Protein AF-A0A0F9C1W2-F1 (afdb_monomer_lite)

Radius of gyration: 12.8 Å; chains: 1; bounding box: 29×26×29 Å

Organism: NCBI:txid412755

Sequence (92 aa):
MKIHWNSLLAKIILPRKFIAITLGKHVCIKRKPEEFLSDRQRERLLKHEAKHVEQYQQYGFFGFLIRYIKYHRQDGYLHNPFEVEARKAEGA

Structure (mmCIF, N/CA/C/O backbone):
data_AF-A0A0F9C1W2-F1
#
_entry.id   AF-A0A0F9C1W2-F1
#
loop_
_atom_site.group_PDB
_atom_site.id
_atom_site.type_symbol
_atom_site.label_atom_id
_atom_site.label_alt_id
_atom_site.label_comp_id
_atom_site.label_asym_id
_atom_site.label_entity_id
_atom_site.label_seq_id
_atom_site.pdbx_PDB_ins_code
_atom_site.Cartn_x
_atom_site.Cartn_y
_atom_site.Car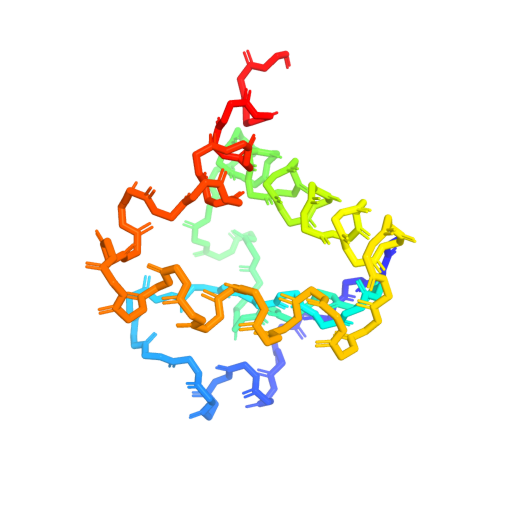tn_z
_atom_site.occupancy
_atom_site.B_iso_or_equiv
_atom_site.auth_seq_id
_atom_site.auth_comp_id
_atom_site.auth_asym_id
_atom_site.auth_atom_id
_atom_site.pdbx_PDB_model_num
ATOM 1 N N . MET A 1 1 ? 2.942 -11.053 0.915 1.00 90.56 1 MET A N 1
ATOM 2 C CA . MET A 1 1 ? 2.578 -10.059 -0.120 1.00 90.56 1 MET A CA 1
ATOM 3 C C . MET A 1 1 ? 2.560 -10.736 -1.490 1.00 90.56 1 MET A C 1
ATOM 5 O O . MET A 1 1 ? 3.433 -11.557 -1.734 1.00 90.56 1 MET A O 1
ATOM 9 N N . LYS A 1 2 ? 1.574 -10.458 -2.354 1.00 93.19 2 LYS A N 1
ATOM 10 C CA . LYS A 1 2 ? 1.495 -10.958 -3.744 1.00 93.19 2 LYS A CA 1
ATOM 11 C C . LYS A 1 2 ? 1.480 -9.776 -4.714 1.00 93.19 2 LYS A C 1
ATOM 13 O O . LYS A 1 2 ? 0.593 -8.935 -4.598 1.00 93.19 2 LYS A O 1
ATOM 18 N N . ILE A 1 3 ? 2.419 -9.729 -5.657 1.00 92.75 3 ILE A N 1
ATOM 19 C CA . ILE A 1 3 ? 2.578 -8.602 -6.588 1.00 92.75 3 ILE A CA 1
ATOM 20 C C . ILE A 1 3 ? 1.973 -8.948 -7.950 1.00 92.75 3 ILE A C 1
ATOM 22 O O . ILE A 1 3 ? 2.229 -10.017 -8.498 1.00 92.75 3 ILE A O 1
ATOM 26 N N . HI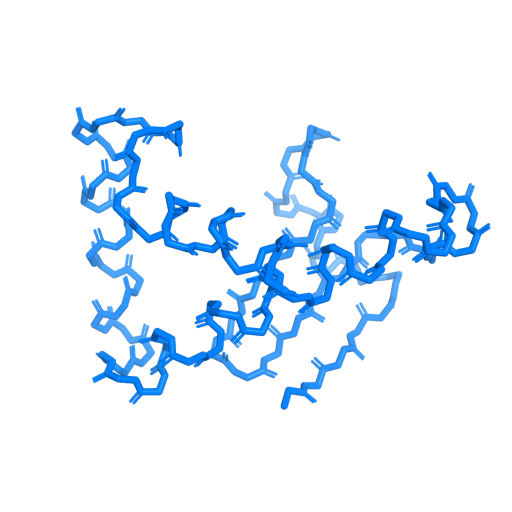S A 1 4 ? 1.187 -8.022 -8.491 1.00 92.00 4 HIS A N 1
ATOM 27 C CA . HIS A 1 4 ? 0.551 -8.096 -9.802 1.00 92.00 4 HIS A CA 1
ATOM 28 C C . HIS A 1 4 ? 1.123 -6.992 -10.684 1.00 92.00 4 HIS A C 1
ATOM 30 O O . HIS A 1 4 ? 0.751 -5.820 -10.562 1.00 92.00 4 HIS A O 1
ATOM 36 N N . TRP A 1 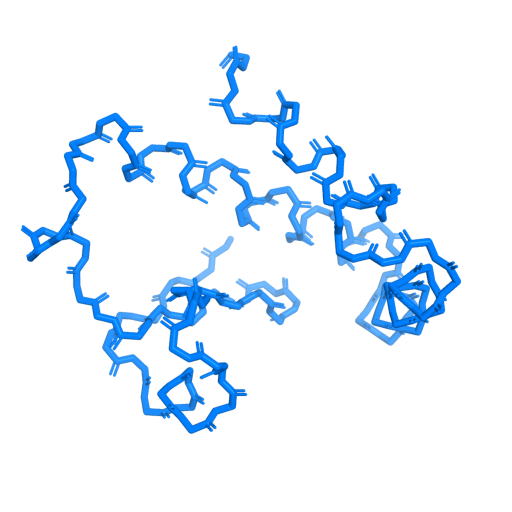5 ? 2.048 -7.371 -11.559 1.00 89.12 5 TRP A N 1
ATOM 37 C CA . TRP A 1 5 ? 2.661 -6.467 -12.526 1.00 89.12 5 TRP A CA 1
ATOM 38 C C . TRP A 1 5 ? 1.708 -6.144 -13.675 1.00 89.12 5 TRP A C 1
ATOM 40 O O . TRP A 1 5 ? 0.896 -6.979 -14.067 1.00 89.12 5 TRP A O 1
ATOM 50 N N . ASN A 1 6 ? 1.845 -4.946 -14.252 1.00 87.69 6 ASN A N 1
ATOM 51 C CA . ASN A 1 6 ? 1.062 -4.506 -15.412 1.00 87.69 6 ASN A CA 1
ATOM 52 C C . ASN A 1 6 ? -0.467 -4.634 -15.206 1.00 87.69 6 ASN A C 1
ATOM 54 O O . ASN A 1 6 ? -1.211 -4.964 -16.129 1.00 87.69 6 ASN A O 1
ATOM 58 N N . SER A 1 7 ? -0.938 -4.382 -13.981 1.00 88.12 7 SER A N 1
ATOM 59 C CA . SER A 1 7 ? -2.329 -4.613 -13.587 1.00 88.12 7 SER A CA 1
ATOM 60 C C . SER A 1 7 ? -3.288 -3.644 -14.286 1.00 88.12 7 SER A C 1
ATOM 62 O O . SER A 1 7 ? -3.176 -2.423 -14.145 1.00 88.12 7 SER A O 1
ATOM 64 N N . LEU A 1 8 ? -4.272 -4.190 -15.010 1.00 85.12 8 LEU A N 1
ATOM 65 C CA . LEU A 1 8 ? -5.352 -3.412 -15.633 1.00 85.12 8 LEU A CA 1
ATOM 66 C C . LEU A 1 8 ? -6.163 -2.641 -14.586 1.00 85.12 8 LEU A C 1
ATOM 68 O O . LEU A 1 8 ? -6.477 -1.471 -14.789 1.00 85.12 8 LEU A O 1
ATOM 72 N N . LEU A 1 9 ? -6.417 -3.266 -13.434 1.00 85.62 9 LEU A N 1
ATOM 73 C CA . LEU A 1 9 ? -7.111 -2.646 -12.308 1.00 85.62 9 LEU A CA 1
ATOM 74 C C . LEU A 1 9 ? -6.382 -1.381 -11.840 1.00 85.62 9 LEU A C 1
ATOM 76 O O . LEU A 1 9 ? -6.985 -0.318 -11.712 1.00 85.62 9 LEU A O 1
ATOM 80 N N . ALA A 1 10 ? -5.063 -1.480 -11.648 1.00 85.50 10 ALA A N 1
ATOM 81 C CA . ALA A 1 10 ? -4.250 -0.341 -11.239 1.00 85.50 10 ALA A CA 1
ATOM 82 C C . ALA A 1 10 ? -4.291 0.783 -12.284 1.00 85.50 10 ALA A C 1
ATOM 84 O O . ALA A 1 10 ? -4.356 1.953 -11.918 1.00 85.50 10 ALA A O 1
ATOM 85 N N . LYS A 1 11 ? -4.292 0.452 -13.583 1.00 86.56 11 LYS A N 1
ATOM 86 C CA . LYS A 1 11 ? -4.368 1.448 -14.667 1.00 86.56 11 LYS A CA 1
ATOM 87 C C . LYS A 1 11 ? -5.679 2.230 -14.674 1.00 86.56 11 LYS A C 1
ATOM 89 O O . LYS A 1 11 ? -5.641 3.412 -14.999 1.00 86.56 11 LYS A O 1
ATOM 94 N N . ILE A 1 12 ? -6.787 1.586 -14.316 1.00 86.44 12 ILE A N 1
ATOM 95 C CA . ILE A 1 12 ? -8.122 2.196 -14.296 1.00 86.44 12 ILE A CA 1
ATOM 96 C C . ILE A 1 12 ? -8.319 3.052 -13.040 1.00 86.44 12 ILE A C 1
ATOM 98 O O . ILE A 1 12 ? -8.821 4.167 -13.131 1.00 86.44 12 ILE A O 1
ATOM 102 N N . ILE A 1 13 ? -7.922 2.544 -11.870 1.00 85.56 13 ILE A N 1
ATOM 103 C CA . ILE A 1 13 ? -8.282 3.156 -10.580 1.00 85.56 13 ILE A CA 1
ATOM 104 C C . ILE A 1 13 ? -7.308 4.261 -10.167 1.00 85.56 13 ILE A C 1
ATOM 106 O O . ILE A 1 13 ? -7.714 5.271 -9.595 1.00 85.56 13 ILE A O 1
ATOM 110 N N . LEU A 1 14 ? -6.011 4.085 -10.419 1.00 84.75 14 LEU A N 1
ATOM 111 C CA . LEU A 1 14 ? -5.019 5.031 -9.923 1.00 84.75 14 LEU A CA 1
ATOM 112 C C . LEU A 1 14 ? -4.889 6.244 -10.863 1.00 84.75 14 LEU A C 1
ATOM 114 O O . LEU A 1 14 ? -4.691 6.070 -12.070 1.00 84.75 14 LEU A O 1
ATOM 118 N N . PRO A 1 15 ? -4.834 7.480 -10.340 1.00 81.19 15 PRO A N 1
ATOM 119 C CA . PRO A 1 15 ? -4.439 8.658 -11.115 1.00 81.19 15 PRO A CA 1
ATOM 120 C C . PRO A 1 15 ? -3.014 8.521 -11.672 1.00 81.19 15 PRO A C 1
ATOM 122 O O . PRO A 1 15 ? -2.202 7.787 -11.112 1.00 81.19 15 PRO A O 1
ATOM 125 N N . ARG A 1 16 ? -2.659 9.255 -12.741 1.00 77.00 16 ARG A N 1
ATOM 126 C CA . ARG A 1 16 ? -1.326 9.185 -13.401 1.00 77.00 16 ARG A CA 1
ATOM 127 C C . ARG A 1 16 ? -0.126 9.261 -12.444 1.00 77.00 16 ARG A C 1
ATOM 129 O O . ARG A 1 16 ? 0.890 8.640 -12.715 1.00 77.00 16 ARG A O 1
ATOM 136 N N . LYS A 1 17 ? -0.278 9.993 -11.340 1.00 80.44 17 LYS A N 1
ATOM 137 C CA . LYS A 1 17 ? 0.746 10.256 -10.316 1.00 80.44 17 LYS A CA 1
ATOM 138 C C . LYS A 1 17 ? 1.100 9.023 -9.472 1.00 80.44 17 LYS A C 1
ATOM 140 O O . LYS A 1 17 ? 2.195 8.953 -8.935 1.00 80.44 17 LYS A O 1
ATOM 145 N N . PHE A 1 18 ? 0.170 8.077 -9.348 1.00 84.50 18 PHE A N 1
ATOM 146 C CA . PHE A 1 18 ? 0.310 6.896 -8.500 1.00 84.50 18 PHE A CA 1
ATOM 147 C C . PHE A 1 18 ? 0.636 5.668 -9.346 1.00 84.50 18 PHE A C 1
ATOM 149 O O . PHE A 1 18 ? 0.012 5.435 -10.392 1.00 84.50 18 PHE A O 1
ATOM 156 N N . ILE A 1 19 ? 1.602 4.885 -8.874 1.00 88.12 19 ILE A N 1
ATOM 157 C CA . ILE A 1 19 ? 2.194 3.761 -9.612 1.00 88.12 19 ILE A CA 1
ATOM 158 C C . ILE A 1 19 ? 1.729 2.391 -9.111 1.00 88.12 19 ILE A C 1
ATOM 160 O O . ILE A 1 19 ? 1.684 1.443 -9.901 1.00 88.12 19 ILE A O 1
ATOM 164 N N . ALA A 1 20 ? 1.349 2.302 -7.839 1.00 92.00 20 ALA A N 1
ATOM 165 C CA . ALA A 1 20 ? 0.989 1.072 -7.156 1.00 92.00 20 ALA A CA 1
ATOM 166 C C . ALA A 1 20 ? -0.185 1.302 -6.194 1.00 92.00 20 ALA A C 1
ATOM 168 O O . ALA A 1 20 ? -0.484 2.435 -5.815 1.00 92.00 20 ALA A O 1
ATOM 169 N N . ILE A 1 21 ? -0.898 0.220 -5.889 1.00 92.50 21 ILE A N 1
ATOM 170 C CA . ILE A 1 21 ? -1.955 0.178 -4.881 1.00 92.50 21 ILE A CA 1
ATOM 171 C C . ILE A 1 21 ? -1.897 -1.155 -4.149 1.00 92.50 21 ILE A C 1
ATOM 173 O O . ILE A 1 21 ? -1.841 -2.215 -4.783 1.00 92.50 21 ILE A O 1
ATOM 177 N N . THR A 1 22 ? -1.982 -1.100 -2.824 1.00 95.25 22 THR A N 1
ATOM 178 C CA . THR A 1 22 ? -2.121 -2.282 -1.975 1.00 95.25 22 THR A CA 1
ATOM 179 C C . THR A 1 22 ? -3.566 -2.471 -1.525 1.00 95.25 22 THR A C 1
ATOM 181 O O . THR A 1 22 ? -4.208 -1.564 -0.997 1.00 95.25 22 THR A O 1
ATOM 184 N N . LEU A 1 23 ? -4.076 -3.687 -1.716 1.00 93.94 23 LEU A N 1
ATOM 185 C CA . LEU A 1 23 ? -5.389 -4.143 -1.267 1.00 93.94 23 LEU A CA 1
ATOM 186 C C . LEU A 1 23 ? -5.220 -5.460 -0.501 1.00 93.94 23 LEU A C 1
ATOM 188 O O . LEU A 1 23 ? -5.015 -6.533 -1.083 1.00 93.94 23 LEU A O 1
ATOM 192 N N . GLY A 1 24 ? -5.282 -5.387 0.829 1.00 93.88 24 GLY A N 1
ATOM 193 C CA . GLY A 1 24 ? -5.024 -6.530 1.699 1.00 93.88 24 GLY A CA 1
ATOM 194 C C . GLY A 1 24 ? -3.591 -7.035 1.530 1.00 93.88 24 GLY A C 1
ATOM 195 O O . GLY A 1 24 ? -2.636 -6.351 1.870 1.00 93.88 24 GLY A O 1
ATOM 196 N N . LYS A 1 25 ? -3.434 -8.241 0.973 1.00 94.75 25 LYS A N 1
ATOM 197 C CA . LYS A 1 25 ? -2.118 -8.846 0.678 1.00 94.75 25 LYS A CA 1
ATOM 198 C C . LYS A 1 25 ? -1.658 -8.672 -0.772 1.00 94.75 25 LYS A C 1
ATOM 200 O O . LYS A 1 25 ? -0.603 -9.207 -1.124 1.00 94.75 25 LYS A O 1
ATOM 205 N N . HIS A 1 26 ? -2.466 -8.028 -1.613 1.00 94.81 26 HIS A N 1
ATOM 206 C CA . HIS A 1 26 ? -2.248 -7.904 -3.052 1.00 94.81 26 HIS A CA 1
ATOM 207 C C . HIS A 1 26 ? -1.749 -6.502 -3.391 1.00 94.81 26 HIS A C 1
ATOM 209 O O . HIS A 1 26 ? -2.404 -5.524 -3.052 1.00 94.81 26 HIS A O 1
ATOM 215 N N . VAL A 1 27 ? -0.632 -6.417 -4.107 1.00 94.44 27 VAL A N 1
ATOM 216 C CA . VAL A 1 27 ? -0.058 -5.162 -4.604 1.00 94.44 27 VAL 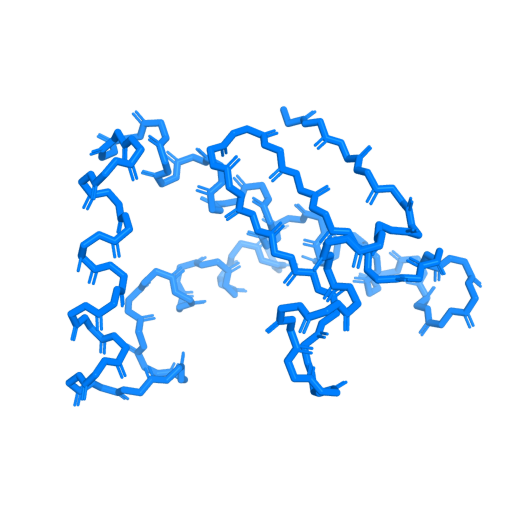A CA 1
ATOM 217 C C . VAL A 1 27 ? -0.223 -5.141 -6.112 1.00 94.44 27 VAL A C 1
ATOM 219 O O . VAL A 1 27 ? 0.291 -6.021 -6.799 1.00 94.44 27 VAL A O 1
ATOM 222 N N . CYS A 1 28 ? -0.963 -4.174 -6.640 1.00 93.38 28 CYS A N 1
ATOM 223 C CA . CYS A 1 28 ? -1.190 -4.020 -8.073 1.00 93.38 28 CYS A CA 1
ATOM 224 C C . CYS A 1 28 ? -0.384 -2.836 -8.598 1.00 93.38 28 CYS A C 1
ATOM 226 O O . CYS A 1 28 ? -0.593 -1.707 -8.162 1.00 93.38 28 CYS A O 1
ATOM 228 N N . ILE A 1 29 ? 0.503 -3.084 -9.561 1.00 91.00 29 ILE A N 1
ATOM 229 C CA . ILE A 1 29 ? 1.416 -2.072 -10.103 1.00 91.00 29 ILE A CA 1
ATOM 230 C C . ILE A 1 29 ? 1.080 -1.841 -11.576 1.00 91.00 29 ILE A C 1
ATOM 232 O O . ILE A 1 29 ? 0.917 -2.785 -12.351 1.00 91.00 29 ILE A O 1
ATOM 236 N N . LYS A 1 30 ? 0.941 -0.571 -11.972 1.00 86.56 30 LYS A N 1
ATOM 237 C CA . LYS A 1 30 ? 0.480 -0.171 -13.316 1.00 86.56 30 LYS A CA 1
ATOM 238 C C . LYS A 1 30 ? 1.379 -0.628 -14.461 1.00 86.56 30 LYS A C 1
ATOM 240 O O . LYS A 1 30 ? 0.887 -0.854 -15.564 1.00 86.56 30 LYS A O 1
ATOM 245 N N . ARG A 1 31 ? 2.686 -0.670 -14.222 1.00 81.69 31 ARG A N 1
ATOM 246 C CA . ARG A 1 31 ? 3.744 -0.928 -15.208 1.00 81.69 31 ARG A CA 1
ATOM 247 C C . ARG A 1 31 ? 4.791 -1.850 -14.593 1.00 81.69 31 ARG A C 1
ATOM 249 O O . ARG A 1 31 ? 4.801 -2.025 -13.375 1.00 81.69 31 ARG A O 1
ATOM 256 N N . LYS A 1 32 ? 5.658 -2.441 -15.410 1.00 72.94 32 LYS A N 1
ATOM 257 C CA . LYS A 1 32 ? 6.765 -3.250 -14.891 1.00 72.94 32 LYS A CA 1
ATOM 258 C C . LYS A 1 32 ? 7.875 -2.332 -14.363 1.00 72.94 32 LYS A C 1
ATOM 260 O O . LYS A 1 32 ? 8.261 -1.422 -15.088 1.00 72.94 32 LYS A O 1
ATOM 265 N N . PRO A 1 33 ? 8.376 -2.506 -13.130 1.00 66.88 33 PRO A N 1
ATOM 266 C CA . PRO A 1 33 ? 9.341 -1.593 -12.526 1.00 66.88 33 PRO A CA 1
ATOM 267 C C . PRO A 1 33 ? 10.618 -1.471 -13.333 1.00 66.88 33 PRO A C 1
ATOM 269 O O . PRO A 1 33 ? 11.218 -0.40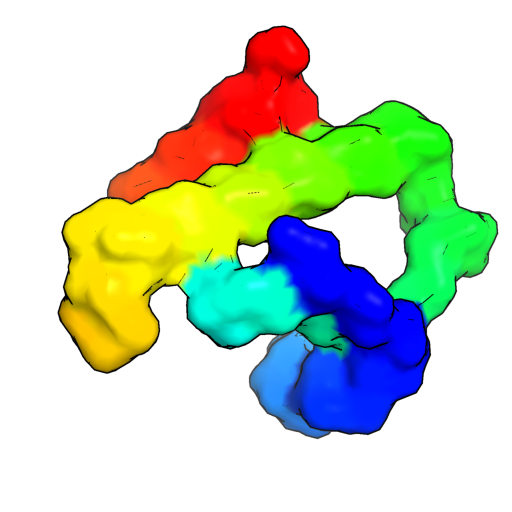6 -13.328 1.00 66.88 33 PRO A O 1
ATOM 272 N N . GLU A 1 34 ? 11.031 -2.542 -14.013 1.00 68.56 34 GLU A N 1
ATOM 273 C CA . GLU A 1 34 ? 12.216 -2.533 -14.876 1.00 68.56 34 GLU A CA 1
ATOM 274 C C . GLU A 1 34 ? 12.132 -1.456 -15.971 1.00 68.56 34 GLU A C 1
ATOM 276 O O . GLU A 1 34 ? 13.156 -0.981 -16.446 1.00 68.56 34 GLU A O 1
ATOM 281 N N . GLU A 1 35 ? 10.921 -1.031 -16.343 1.00 72.00 35 GLU A N 1
ATOM 282 C CA . GLU A 1 35 ? 10.687 -0.031 -17.387 1.00 72.00 35 GLU A CA 1
ATOM 283 C C . GLU A 1 35 ? 10.822 1.417 -16.882 1.00 72.00 35 GLU A C 1
ATOM 285 O O . GLU A 1 35 ? 10.855 2.335 -17.700 1.00 72.00 35 GLU A O 1
ATOM 290 N N . PHE A 1 36 ? 10.828 1.666 -15.562 1.00 73.62 36 PHE A N 1
ATOM 291 C CA . PHE A 1 36 ? 10.743 3.044 -15.045 1.00 73.62 36 PHE A CA 1
ATOM 292 C C . PHE A 1 36 ? 11.324 3.303 -13.644 1.00 73.62 36 PHE A C 1
ATOM 294 O O . PHE A 1 36 ? 11.314 4.452 -13.204 1.00 73.62 36 PHE A O 1
ATOM 301 N N . LEU A 1 37 ? 11.820 2.290 -12.927 1.00 82.88 37 LEU A N 1
ATOM 302 C CA . LEU A 1 37 ? 12.424 2.431 -11.599 1.00 82.88 37 LEU A CA 1
ATOM 303 C C . LEU A 1 37 ? 13.816 1.796 -11.576 1.00 82.88 37 LEU A C 1
ATOM 305 O O . LEU A 1 37 ? 13.986 0.635 -11.953 1.00 82.88 37 LEU A O 1
ATOM 309 N N . SER A 1 38 ? 14.791 2.534 -11.040 1.00 87.38 38 SER A N 1
ATOM 310 C CA . SER A 1 38 ? 16.077 1.955 -10.630 1.00 87.38 38 SER A CA 1
ATOM 311 C C . SER A 1 38 ? 15.880 0.902 -9.534 1.00 87.38 38 SER A C 1
ATOM 313 O O . SER A 1 38 ? 14.867 0.918 -8.828 1.00 87.38 38 SER A O 1
ATOM 315 N N . ASP A 1 39 ? 16.859 0.017 -9.335 1.00 87.44 39 ASP A N 1
ATOM 316 C CA . ASP A 1 39 ? 16.770 -1.048 -8.324 1.00 87.44 39 ASP A CA 1
ATOM 317 C C . ASP A 1 39 ? 16.499 -0.495 -6.918 1.00 87.44 39 ASP A C 1
ATOM 319 O O . ASP A 1 39 ? 15.636 -1.001 -6.202 1.00 87.44 39 ASP A O 1
ATOM 323 N N . ARG A 1 40 ? 17.128 0.632 -6.564 1.00 87.62 40 ARG A N 1
ATOM 324 C CA . ARG A 1 40 ? 16.893 1.318 -5.284 1.00 87.62 40 ARG A CA 1
ATOM 325 C C . ARG A 1 40 ? 15.472 1.870 -5.162 1.00 87.62 40 ARG A C 1
ATOM 327 O O . ARG A 1 40 ? 14.867 1.802 -4.097 1.00 87.62 40 ARG A O 1
ATOM 334 N N . GLN A 1 41 ? 14.924 2.443 -6.234 1.00 88.62 41 GLN A N 1
ATOM 335 C CA . GLN A 1 41 ? 13.543 2.940 -6.229 1.00 88.62 41 GLN A CA 1
ATOM 336 C C . GLN A 1 41 ? 12.536 1.790 -6.154 1.00 88.62 41 GLN A C 1
ATOM 338 O O . GLN A 1 41 ? 11.515 1.913 -5.481 1.00 88.62 41 GLN A O 1
ATOM 343 N N . ARG A 1 42 ? 12.840 0.665 -6.811 1.00 88.62 42 ARG A N 1
ATOM 344 C CA . ARG A 1 42 ? 12.045 -0.561 -6.731 1.00 88.62 42 ARG A CA 1
ATOM 345 C C . ARG A 1 42 ? 12.032 -1.109 -5.310 1.00 88.62 42 ARG A C 1
ATOM 347 O O . ARG A 1 42 ? 10.960 -1.408 -4.803 1.00 88.62 42 ARG A O 1
ATOM 354 N N . GLU A 1 43 ? 13.187 -1.190 -4.657 1.00 91.06 43 GLU A N 1
ATOM 355 C CA . GLU A 1 43 ? 13.283 -1.642 -3.267 1.00 91.06 43 GLU A CA 1
ATOM 356 C C . GLU A 1 43 ? 12.441 -0.766 -2.329 1.00 91.06 43 GLU A C 1
ATOM 358 O O . GLU A 1 43 ? 11.628 -1.287 -1.568 1.00 91.06 43 GLU A O 1
ATOM 36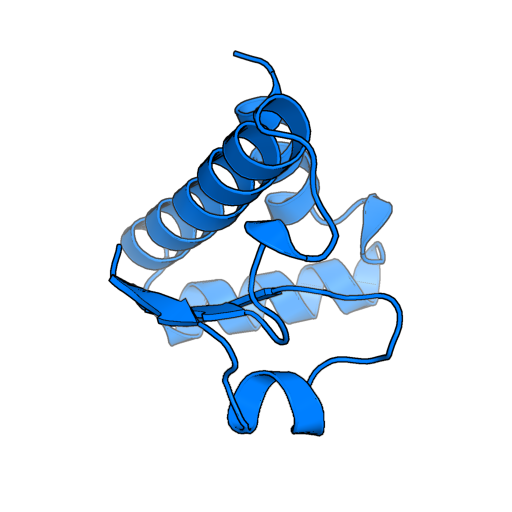3 N N . ARG A 1 44 ? 12.564 0.564 -2.442 1.00 92.69 44 ARG A N 1
ATOM 364 C CA . ARG A 1 44 ? 11.761 1.518 -1.659 1.00 92.69 44 ARG A CA 1
ATOM 365 C C . ARG A 1 44 ? 10.266 1.315 -1.861 1.00 92.69 44 ARG A C 1
ATOM 367 O O . ARG A 1 44 ? 9.537 1.201 -0.883 1.00 92.69 44 ARG A O 1
ATOM 374 N N . LEU A 1 45 ? 9.822 1.205 -3.114 1.00 92.06 45 LEU A N 1
ATOM 375 C CA . LEU A 1 45 ? 8.421 0.938 -3.430 1.00 92.06 45 LEU A CA 1
ATOM 376 C C . LEU A 1 45 ? 7.942 -0.365 -2.779 1.00 92.06 45 LEU A C 1
ATOM 378 O O . LEU A 1 45 ? 6.879 -0.397 -2.174 1.00 92.06 45 LEU A O 1
ATOM 382 N N . LEU A 1 46 ? 8.723 -1.442 -2.874 1.00 92.88 46 LEU A N 1
ATOM 383 C CA . LEU A 1 46 ? 8.338 -2.723 -2.284 1.00 92.88 46 LEU A CA 1
ATOM 384 C C . LEU A 1 46 ? 8.270 -2.661 -0.754 1.00 92.88 46 LEU A C 1
ATOM 386 O O . LEU A 1 46 ? 7.344 -3.234 -0.185 1.00 92.88 46 LEU A O 1
ATOM 390 N N . LYS A 1 47 ? 9.195 -1.949 -0.097 1.00 95.12 47 LYS A N 1
ATOM 391 C CA . LYS A 1 47 ? 9.150 -1.698 1.355 1.00 95.12 47 LYS A CA 1
ATOM 392 C C . LYS A 1 47 ? 7.909 -0.885 1.747 1.00 95.12 47 LYS A C 1
ATOM 394 O O . LYS A 1 47 ? 7.225 -1.239 2.704 1.00 95.12 47 LYS A O 1
ATOM 399 N N . HIS A 1 48 ? 7.578 0.143 0.967 1.00 95.88 48 HIS A N 1
ATOM 400 C CA . HIS A 1 48 ? 6.381 0.961 1.161 1.00 95.88 48 HIS A CA 1
ATOM 401 C C . HIS A 1 48 ? 5.097 0.118 1.086 1.00 95.88 48 HIS A C 1
ATOM 403 O O . HIS A 1 48 ? 4.300 0.091 2.021 1.00 95.88 48 HIS A O 1
ATOM 409 N N . GLU A 1 49 ? 4.914 -0.635 -0.000 1.00 95.38 49 GLU A N 1
ATOM 410 C CA . GLU A 1 49 ? 3.714 -1.456 -0.198 1.00 95.38 49 GLU A CA 1
ATOM 411 C C . GLU A 1 49 ? 3.637 -2.618 0.805 1.00 95.38 49 GLU A C 1
ATOM 413 O O . GLU A 1 49 ? 2.553 -2.968 1.277 1.00 95.38 49 GLU A O 1
ATOM 418 N N . ALA A 1 50 ? 4.781 -3.190 1.200 1.00 96.00 50 ALA A N 1
ATOM 419 C CA . ALA A 1 50 ? 4.833 -4.180 2.273 1.00 96.00 50 ALA A CA 1
ATOM 420 C C . ALA A 1 50 ? 4.292 -3.606 3.588 1.00 96.00 50 ALA A C 1
ATOM 422 O O . ALA A 1 50 ? 3.541 -4.293 4.285 1.00 96.00 50 ALA A O 1
ATOM 423 N N . LYS A 1 51 ? 4.573 -2.330 3.882 1.00 97.31 51 LYS A N 1
ATOM 424 C CA . LYS A 1 51 ? 4.045 -1.688 5.081 1.00 97.31 51 LYS A CA 1
ATOM 425 C C . LYS A 1 51 ? 2.525 -1.546 5.053 1.00 97.31 51 LYS A C 1
ATOM 427 O O . LYS A 1 51 ? 1.869 -1.786 6.064 1.00 97.31 51 LYS A O 1
ATOM 432 N N . HIS A 1 52 ? 1.937 -1.258 3.894 1.00 97.06 52 HIS A N 1
ATOM 433 C CA . HIS A 1 52 ? 0.481 -1.286 3.749 1.00 97.06 52 HIS A CA 1
ATOM 434 C C . HIS A 1 52 ? -0.104 -2.680 3.978 1.00 97.06 52 HIS A C 1
ATOM 436 O O . HIS A 1 52 ? -1.155 -2.801 4.606 1.00 97.06 52 HIS A O 1
ATOM 442 N N . VAL A 1 53 ? 0.574 -3.746 3.537 1.00 96.69 53 VAL A N 1
ATOM 443 C CA . VAL A 1 53 ? 0.142 -5.122 3.836 1.00 96.69 53 VAL A CA 1
ATOM 444 C C . VAL A 1 53 ? 0.128 -5.379 5.346 1.00 96.69 53 VAL A C 1
ATOM 446 O O . VAL A 1 53 ? -0.839 -5.955 5.842 1.00 96.69 53 VAL A O 1
ATOM 449 N N . GLU A 1 54 ? 1.149 -4.935 6.082 1.00 96.69 54 GLU A N 1
ATOM 450 C CA . GLU A 1 54 ? 1.177 -5.035 7.550 1.00 96.69 54 GLU A CA 1
ATOM 451 C C . GLU A 1 54 ? 0.028 -4.253 8.196 1.00 96.69 54 GLU A C 1
ATOM 453 O O . GLU A 1 54 ? -0.668 -4.775 9.064 1.00 96.69 54 GLU A O 1
ATOM 458 N N . GLN A 1 55 ? -0.240 -3.030 7.737 1.00 97.06 55 GLN A N 1
ATOM 459 C CA . GLN A 1 55 ? -1.352 -2.224 8.246 1.00 97.06 55 GLN A CA 1
ATOM 460 C C . GLN A 1 55 ? -2.709 -2.901 7.976 1.00 97.06 55 GLN A C 1
ATOM 462 O O . GLN A 1 55 ? -3.582 -2.922 8.847 1.00 97.06 55 GLN A O 1
ATOM 467 N N . TYR A 1 56 ? -2.885 -3.530 6.810 1.00 97.25 56 TYR A N 1
ATOM 468 C CA . TYR A 1 56 ? -4.055 -4.362 6.517 1.00 97.25 56 TYR A CA 1
ATOM 469 C C . TYR A 1 56 ? -4.153 -5.594 7.423 1.00 97.25 56 TYR A C 1
ATOM 471 O O . TYR A 1 56 ? -5.261 -5.989 7.784 1.00 97.25 56 TYR A O 1
ATOM 479 N N . GLN A 1 57 ? -3.029 -6.217 7.784 1.00 95.69 57 GLN A N 1
ATOM 480 C CA . GLN A 1 57 ? -3.007 -7.335 8.733 1.00 95.69 57 GLN A CA 1
ATOM 481 C C . GLN A 1 57 ? -3.376 -6.876 10.148 1.00 95.69 57 GLN A C 1
ATOM 483 O O . GLN A 1 57 ? -4.123 -7.571 10.831 1.00 95.69 57 GLN A O 1
ATOM 488 N N . GLN A 1 58 ? -2.916 -5.694 10.560 1.00 96.75 58 GLN A N 1
ATOM 489 C CA . GLN A 1 58 ? -3.171 -5.134 11.884 1.00 96.75 58 GLN A CA 1
ATOM 490 C C . GLN A 1 58 ? -4.619 -4.660 12.063 1.00 96.75 58 GLN A C 1
ATOM 492 O O . GLN A 1 58 ? -5.225 -4.899 13.105 1.00 96.75 58 GLN A O 1
ATOM 497 N N . TYR A 1 59 ? -5.184 -3.972 11.068 1.00 96.25 59 TYR A N 1
ATOM 498 C CA . TYR A 1 59 ? -6.507 -3.342 11.180 1.00 96.25 59 TYR A CA 1
ATOM 499 C C . TYR A 1 59 ? -7.619 -4.087 10.431 1.00 96.25 59 TYR A C 1
ATOM 501 O O . TYR A 1 59 ? -8.779 -3.671 10.484 1.00 96.25 59 TYR A O 1
ATOM 509 N N . GLY A 1 60 ? -7.291 -5.173 9.728 1.00 95.62 60 GLY A N 1
ATOM 510 C CA . GLY A 1 60 ? -8.208 -5.879 8.839 1.00 95.62 60 GLY A CA 1
ATOM 511 C C . GLY A 1 60 ? -8.515 -5.098 7.555 1.00 95.62 60 GLY A C 1
ATOM 512 O O . GLY A 1 60 ? -8.237 -3.904 7.436 1.00 95.62 60 GLY A O 1
ATOM 513 N N . PHE A 1 61 ? -9.130 -5.774 6.577 1.00 95.12 61 PHE A N 1
ATOM 514 C CA . PHE A 1 61 ? -9.359 -5.211 5.239 1.00 95.12 61 PHE A CA 1
ATOM 515 C C . PHE A 1 61 ? -10.154 -3.897 5.269 1.00 95.12 61 PHE A C 1
ATOM 517 O O . PHE A 1 61 ? -9.668 -2.847 4.852 1.00 95.12 61 PHE A O 1
ATOM 524 N N . PHE A 1 62 ? -11.372 -3.940 5.810 1.00 95.62 62 PHE A N 1
ATOM 525 C CA . PHE A 1 62 ? -12.236 -2.762 5.879 1.00 95.62 62 PHE A CA 1
ATOM 526 C C . PHE A 1 62 ? -11.773 -1.762 6.939 1.00 95.62 62 PHE A C 1
ATOM 528 O O . PHE A 1 62 ? -11.882 -0.555 6.730 1.00 95.62 62 PHE A O 1
ATOM 535 N N . GLY A 1 63 ? -11.224 -2.244 8.058 1.00 95.88 63 GLY A N 1
ATOM 536 C CA . GLY A 1 63 ? -10.769 -1.382 9.145 1.00 95.88 63 GLY A CA 1
ATOM 537 C C . GLY A 1 63 ? -9.613 -0.480 8.722 1.00 95.88 63 GLY A C 1
ATOM 538 O O . GLY A 1 63 ? -9.644 0.715 9.018 1.00 95.88 63 GLY A O 1
ATOM 539 N N . PHE A 1 64 ? -8.643 -1.008 7.972 1.00 96.50 64 PHE A N 1
ATOM 540 C CA . PHE A 1 64 ? -7.595 -0.185 7.375 1.00 96.50 64 PHE A CA 1
ATOM 541 C C . PHE A 1 64 ? -8.167 0.797 6.351 1.00 96.50 64 PHE A C 1
ATOM 543 O O . PHE A 1 64 ? -7.918 1.994 6.460 1.00 96.50 64 PHE A O 1
ATOM 550 N N . LEU A 1 65 ? -8.978 0.323 5.398 1.00 94.94 65 LEU A N 1
ATOM 551 C CA . LEU A 1 65 ? -9.476 1.159 4.302 1.00 94.94 65 LEU A CA 1
ATOM 552 C C . LEU A 1 65 ? -10.289 2.362 4.807 1.00 94.94 65 LEU A C 1
ATOM 554 O O . LEU A 1 65 ? -10.076 3.488 4.358 1.00 94.94 65 LEU A O 1
ATOM 558 N N . ILE A 1 66 ? -11.180 2.147 5.780 1.00 96.06 66 ILE A N 1
ATOM 559 C CA . ILE A 1 66 ? -11.990 3.217 6.379 1.00 96.06 66 ILE A CA 1
ATOM 560 C C . ILE A 1 66 ? -11.093 4.247 7.073 1.00 96.06 66 ILE A C 1
ATOM 562 O O . ILE A 1 66 ? -11.271 5.450 6.877 1.00 96.06 66 ILE A O 1
ATOM 566 N N . ARG A 1 67 ? -10.112 3.796 7.867 1.00 96.69 67 ARG A N 1
ATOM 567 C CA . ARG A 1 67 ? -9.172 4.694 8.556 1.00 96.69 67 ARG A CA 1
ATOM 568 C C . ARG A 1 67 ? -8.327 5.465 7.551 1.00 96.69 67 ARG A C 1
ATOM 570 O O . ARG A 1 67 ? -8.184 6.674 7.693 1.00 96.69 67 ARG A O 1
ATOM 577 N N . TYR A 1 68 ? -7.818 4.785 6.529 1.00 95.62 68 TYR A N 1
ATOM 578 C CA . TYR A 1 68 ? -7.009 5.386 5.482 1.00 95.62 68 TYR A CA 1
ATOM 579 C C . TYR A 1 68 ? -7.779 6.497 4.769 1.00 95.62 68 TYR A C 1
ATOM 581 O O . TYR A 1 68 ? -7.281 7.614 4.682 1.00 95.62 68 TYR A O 1
ATOM 589 N N . ILE A 1 69 ? -9.013 6.234 4.327 1.00 94.75 69 ILE A N 1
ATOM 590 C CA . ILE A 1 69 ? -9.857 7.241 3.665 1.00 94.75 69 ILE A CA 1
ATOM 591 C C . ILE A 1 69 ? -10.183 8.394 4.620 1.00 94.75 69 ILE A C 1
ATOM 593 O O . ILE A 1 69 ? -10.143 9.553 4.208 1.00 94.75 69 ILE A O 1
ATOM 597 N N . LYS A 1 70 ? -10.471 8.102 5.895 1.00 96.88 70 LYS A N 1
ATOM 598 C CA . LYS A 1 70 ? -10.738 9.127 6.912 1.00 96.88 70 LYS A CA 1
ATOM 599 C C . LYS A 1 70 ? -9.552 10.086 7.063 1.00 96.88 70 LYS A C 1
ATOM 601 O O . LYS A 1 70 ? -9.744 11.286 6.884 1.00 96.88 70 LYS A O 1
ATOM 606 N N . TYR A 1 71 ? -8.350 9.575 7.329 1.00 95.62 71 TYR A N 1
ATOM 607 C CA . TYR A 1 71 ? -7.152 10.413 7.471 1.00 95.62 71 TYR A CA 1
ATOM 608 C C . TYR A 1 71 ? -6.758 11.082 6.156 1.00 95.62 71 TYR A C 1
ATOM 610 O O . TYR A 1 71 ? -6.379 12.244 6.146 1.00 95.62 71 TYR A O 1
ATOM 618 N N . HIS A 1 72 ? -6.925 10.404 5.020 1.00 94.06 72 HIS A N 1
ATOM 619 C CA . HIS A 1 72 ? -6.671 11.009 3.715 1.00 94.06 72 HIS A CA 1
ATOM 620 C C . HIS A 1 72 ? -7.588 12.210 3.449 1.00 94.06 72 HIS A C 1
ATOM 622 O O . HIS A 1 72 ? -7.147 13.207 2.888 1.00 94.06 72 HIS A O 1
ATOM 628 N N . ARG A 1 73 ? -8.860 12.139 3.858 1.00 94.50 73 ARG A N 1
ATOM 629 C CA . ARG A 1 73 ? -9.802 13.256 3.726 1.00 94.50 73 ARG A CA 1
ATOM 630 C C . ARG A 1 73 ? -9.493 14.401 4.695 1.00 94.50 73 ARG A C 1
ATOM 632 O O . ARG A 1 73 ? -9.750 15.546 4.344 1.00 94.50 73 ARG A O 1
ATOM 639 N N . GLN A 1 74 ? -9.009 14.095 5.897 1.00 94.06 74 GLN A N 1
ATOM 640 C CA . GLN A 1 74 ? -8.728 15.091 6.937 1.00 94.06 74 GLN A CA 1
ATOM 641 C C . GLN A 1 74 ? -7.381 15.794 6.721 1.00 94.06 74 GLN A C 1
ATOM 643 O O . GLN A 1 74 ? -7.332 17.020 6.716 1.00 94.06 74 GLN A O 1
ATOM 648 N N . ASP A 1 75 ? -6.322 15.026 6.466 1.00 93.88 75 ASP A N 1
ATOM 649 C CA . ASP A 1 75 ? -4.931 15.502 6.504 1.00 93.88 75 ASP A CA 1
ATOM 650 C C . ASP A 1 75 ? -4.258 15.496 5.115 1.00 93.88 75 ASP A C 1
ATOM 652 O O . ASP A 1 75 ? -3.159 16.027 4.920 1.00 93.88 75 ASP A O 1
ATOM 656 N N . GLY A 1 76 ? -4.923 14.897 4.121 1.00 92.44 76 GLY A N 1
ATOM 657 C CA . GLY A 1 76 ? -4.385 14.686 2.782 1.00 92.44 76 GLY A CA 1
ATOM 658 C C . GLY A 1 76 ? -3.423 13.497 2.692 1.00 92.44 76 GLY A C 1
ATOM 659 O O . GLY A 1 76 ? -3.041 12.870 3.678 1.00 92.44 76 GLY A O 1
ATOM 660 N N . TYR A 1 77 ? -2.989 13.184 1.469 1.00 91.00 77 TYR A N 1
ATOM 661 C CA . TYR A 1 77 ? -2.068 12.071 1.198 1.00 91.00 77 TYR A CA 1
ATOM 662 C C . TYR A 1 77 ? -0.711 12.212 1.912 1.00 91.00 77 TYR A C 1
ATOM 664 O O . TYR A 1 77 ? -0.150 11.240 2.414 1.00 91.00 77 TYR A O 1
ATOM 672 N N . LEU A 1 78 ? -0.160 13.429 1.963 1.00 91.44 78 LEU A N 1
ATOM 673 C CA . LEU A 1 78 ? 1.184 13.657 2.497 1.00 91.44 78 LEU A CA 1
ATOM 674 C C . LEU A 1 78 ? 1.258 13.458 4.014 1.00 91.44 78 LEU A C 1
ATOM 676 O O . LEU A 1 78 ? 2.255 12.922 4.490 1.00 91.44 78 LEU A O 1
ATOM 680 N N . HIS A 1 79 ? 0.209 13.822 4.749 1.00 93.50 79 HIS A N 1
ATOM 681 C CA . HIS A 1 79 ? 0.192 13.754 6.212 1.00 93.50 79 HIS A CA 1
ATOM 682 C C . HIS A 1 79 ? -0.598 12.567 6.764 1.00 93.50 79 HIS A C 1
ATOM 684 O O . HIS A 1 79 ? -0.645 12.393 7.979 1.00 93.50 79 HIS A O 1
ATOM 690 N N . ASN A 1 80 ? -1.181 11.727 5.901 1.00 96.31 80 ASN A N 1
ATOM 691 C CA . ASN A 1 80 ? -1.852 10.509 6.338 1.00 96.31 80 ASN A CA 1
ATOM 692 C C . ASN A 1 80 ? -0.876 9.653 7.178 1.00 96.31 80 ASN A C 1
ATOM 694 O O . ASN A 1 80 ? 0.179 9.268 6.661 1.00 96.31 80 ASN A O 1
ATOM 698 N N . PRO A 1 81 ? -1.206 9.320 8.442 1.00 95.81 81 PRO A N 1
ATOM 699 C CA . PRO A 1 81 ? -0.318 8.567 9.324 1.00 95.81 81 PRO A CA 1
ATOM 700 C C . PRO A 1 81 ? 0.187 7.255 8.713 1.00 95.81 81 PRO A C 1
ATOM 702 O O . PRO A 1 81 ? 1.349 6.900 8.904 1.00 95.81 81 PRO A O 1
ATOM 705 N N . PHE A 1 82 ? -0.650 6.574 7.925 1.00 96.56 82 PHE A N 1
ATOM 706 C CA . PHE A 1 82 ? -0.284 5.320 7.268 1.00 96.56 82 PHE A CA 1
ATOM 707 C C . PHE A 1 82 ? 0.753 5.513 6.161 1.00 96.56 82 PHE A C 1
ATOM 709 O O . PHE A 1 82 ? 1.646 4.684 6.005 1.00 96.56 82 PHE A O 1
ATOM 716 N N . GLU A 1 83 ? 0.662 6.619 5.425 1.00 96.06 83 GLU A N 1
ATOM 717 C CA . GLU A 1 83 ? 1.623 6.995 4.385 1.00 96.06 83 GLU A CA 1
ATOM 718 C C . GLU A 1 83 ? 2.949 7.462 4.984 1.00 96.06 83 GLU A C 1
ATOM 720 O O . GLU A 1 83 ? 4.020 7.164 4.462 1.00 96.06 83 GLU A O 1
ATOM 725 N N . VAL A 1 84 ? 2.891 8.186 6.104 1.00 96.25 84 VAL A N 1
ATOM 726 C CA . VAL A 1 84 ? 4.085 8.588 6.855 1.00 96.25 84 VAL A CA 1
ATOM 727 C C . VAL A 1 84 ? 4.826 7.355 7.367 1.00 96.25 84 VAL A C 1
ATOM 729 O O . VAL A 1 84 ? 6.048 7.282 7.256 1.00 96.25 84 VAL A O 1
ATOM 732 N N . GLU A 1 85 ? 4.101 6.378 7.907 1.00 95.81 85 GLU A N 1
ATOM 733 C CA . GLU A 1 85 ? 4.678 5.114 8.360 1.00 95.81 85 GLU A CA 1
ATOM 734 C C . GLU A 1 85 ? 5.277 4.308 7.196 1.00 95.81 85 GLU A C 1
ATOM 736 O O . GLU A 1 85 ? 6.407 3.831 7.303 1.00 95.81 85 GLU A O 1
ATOM 741 N N . ALA A 1 86 ? 4.574 4.222 6.062 1.00 95.75 86 ALA A N 1
ATOM 742 C CA . ALA A 1 86 ? 5.069 3.544 4.866 1.00 95.75 86 ALA A CA 1
ATOM 743 C C . ALA A 1 86 ? 6.346 4.199 4.310 1.00 95.75 86 ALA A C 1
ATOM 745 O O . ALA A 1 86 ? 7.315 3.500 4.022 1.00 95.75 86 ALA A O 1
ATOM 746 N N . ARG A 1 87 ? 6.418 5.537 4.272 1.00 95.12 87 ARG A N 1
ATOM 747 C CA . ARG A 1 87 ? 7.636 6.264 3.861 1.00 95.12 87 ARG A CA 1
ATOM 748 C C . ARG A 1 87 ? 8.807 6.061 4.813 1.00 95.12 87 ARG A C 1
ATOM 750 O O . ARG A 1 87 ? 9.945 5.972 4.363 1.00 95.12 87 ARG A O 1
ATOM 757 N N . LYS A 1 88 ? 8.556 5.964 6.123 1.00 95.19 88 LYS A N 1
ATOM 758 C CA . LYS A 1 88 ? 9.610 5.632 7.097 1.00 95.19 88 LYS A CA 1
ATOM 759 C C . LYS A 1 88 ? 10.201 4.245 6.831 1.00 95.19 88 LYS A C 1
ATOM 761 O O . LYS A 1 88 ? 11.402 4.066 6.999 1.00 95.19 88 LYS A O 1
ATOM 766 N N . ALA A 1 89 ? 9.387 3.296 6.367 1.00 94.00 89 ALA A N 1
ATOM 767 C CA . ALA A 1 89 ? 9.843 1.953 6.020 1.00 94.00 89 ALA A CA 1
ATOM 768 C C . ALA A 1 89 ? 10.701 1.903 4.739 1.00 94.00 89 ALA A C 1
ATOM 770 O O . ALA A 1 89 ? 11.449 0.950 4.557 1.00 94.00 89 ALA A O 1
ATOM 771 N N . GLU A 1 90 ? 10.658 2.917 3.867 1.00 91.62 90 GLU A N 1
ATOM 772 C CA . GLU A 1 90 ? 11.449 2.946 2.624 1.00 91.62 90 GLU A CA 1
ATOM 773 C C . GLU A 1 90 ? 12.971 3.002 2.858 1.00 91.62 90 GLU A C 1
ATOM 775 O O . GLU A 1 90 ? 13.745 2.649 1.966 1.00 91.62 90 GLU A O 1
ATOM 780 N N . GLY A 1 91 ? 13.411 3.481 4.026 1.00 76.44 91 GLY A N 1
ATOM 781 C CA . GLY A 1 91 ? 14.804 3.855 4.292 1.00 76.44 91 GLY A CA 1
ATOM 782 C C . GLY A 1 91 ? 15.428 3.270 5.557 1.00 76.44 91 GLY A C 1
ATOM 783 O O . GLY A 1 91 ? 16.473 3.777 5.958 1.00 76.44 91 GLY A O 1
ATOM 784 N N . ALA A 1 92 ? 14.807 2.257 6.166 1.00 52.47 92 ALA A N 1
ATOM 785 C CA . ALA A 1 92 ? 15.457 1.437 7.189 1.00 52.47 92 ALA A CA 1
ATOM 786 C C . ALA A 1 92 ? 16.406 0.409 6.553 1.00 52.47 92 ALA A C 1
ATOM 788 O O . ALA A 1 92 ? 16.056 -0.151 5.475 1.00 52.47 92 ALA A O 1
#

Foldseek 3Di:
DAEAALDPVCVVPDDPVDAWDAQQPYIYGNHDCVVPPDPLRVLLVVQLNVLVNVLCVVLPRVRSVVLQVVQCVVPNQVPRPSNVVSNVRSPD

Secondary structure (DSSP, 8-state):
-EEETT-HHHHHHS-TT--EEEETTEEEESS-GGGT--HHHHHHHHHHHHHHHHHHHHH-HHHHHHHHHHHHHHHHHHH-HHHHHHHHHTT-

pLDDT: mean 90.42, std 7.86, range [52.47, 97.31]